Protein AF-X1E537-F1 (afdb_monomer_lite)

Structure (mmCIF, N/CA/C/O backbone):
data_AF-X1E537-F1
#
_entry.id   AF-X1E537-F1
#
loop_
_atom_site.group_PDB
_atom_site.id
_atom_site.type_symbol
_atom_site.label_atom_id
_atom_site.label_alt_id
_atom_site.label_comp_id
_atom_site.label_asym_id
_atom_site.label_entity_id
_atom_site.label_seq_id
_atom_site.pdbx_PDB_ins_code
_atom_site.Cartn_x
_atom_site.Cartn_y
_atom_site.Cartn_z
_atom_site.occupancy
_atom_site.B_iso_or_equiv
_atom_site.auth_seq_id
_atom_site.auth_comp_id
_atom_site.auth_asym_id
_atom_site.auth_atom_id
_atom_site.pdbx_PDB_model_num
ATOM 1 N N . LYS A 1 1 ? -12.340 -1.343 6.497 1.00 90.56 1 LYS A N 1
ATOM 2 C CA . LYS A 1 1 ? -13.445 -0.668 7.235 1.00 90.56 1 LYS A CA 1
ATOM 3 C C . LYS A 1 1 ? -12.888 0.013 8.484 1.00 90.56 1 LYS A C 1
ATOM 5 O O . LYS A 1 1 ? -11.947 -0.514 9.061 1.00 90.56 1 LYS A O 1
ATOM 10 N N . SER A 1 2 ? -13.436 1.156 8.912 1.00 93.81 2 SER A N 1
ATOM 11 C CA . SER A 1 2 ? -12.997 1.832 10.146 1.00 93.81 2 SER A CA 1
ATOM 12 C C . SER A 1 2 ? -14.113 1.924 11.180 1.00 93.81 2 SER A C 1
ATOM 14 O O . SER A 1 2 ? -15.242 2.242 10.816 1.00 93.81 2 SER A O 1
ATOM 16 N N . ARG A 1 3 ? -13.789 1.717 12.458 1.00 94.69 3 ARG A N 1
ATOM 17 C CA . ARG A 1 3 ? -14.717 1.896 13.586 1.00 94.69 3 ARG A CA 1
ATOM 18 C C . ARG A 1 3 ? -14.007 2.488 14.799 1.00 94.69 3 ARG A C 1
ATOM 20 O O . ARG A 1 3 ? -12.813 2.260 14.978 1.00 94.69 3 ARG A O 1
ATOM 27 N N . ILE A 1 4 ? -14.742 3.228 15.622 1.00 96.06 4 ILE A N 1
ATOM 28 C CA . ILE A 1 4 ? -14.251 3.749 16.903 1.00 96.06 4 ILE A CA 1
ATOM 29 C C . ILE A 1 4 ? -14.814 2.865 18.011 1.00 96.06 4 ILE A C 1
ATOM 31 O O . ILE A 1 4 ? -16.020 2.629 18.041 1.00 96.06 4 ILE A O 1
ATOM 35 N N . ILE A 1 5 ? -13.947 2.370 18.893 1.00 94.75 5 ILE A N 1
ATOM 36 C CA . ILE A 1 5 ? -14.330 1.521 20.026 1.00 94.75 5 ILE A CA 1
ATOM 37 C C . ILE A 1 5 ? -13.729 2.040 21.342 1.00 94.75 5 ILE A C 1
ATOM 39 O O . ILE A 1 5 ? -12.671 2.678 21.315 1.00 94.75 5 ILE A O 1
ATOM 43 N N . PRO A 1 6 ? -14.347 1.763 22.503 1.00 95.56 6 PRO A N 1
ATOM 44 C CA . PRO A 1 6 ? -13.736 2.024 23.802 1.00 95.56 6 PRO A CA 1
ATOM 45 C C . PRO A 1 6 ? -12.480 1.174 24.027 1.00 95.56 6 PRO A C 1
ATOM 47 O O . PRO A 1 6 ? -12.393 0.025 23.584 1.00 95.56 6 PRO A O 1
ATOM 50 N N . ARG A 1 7 ? -11.525 1.698 24.799 1.00 92.69 7 ARG A N 1
ATOM 51 C CA . ARG A 1 7 ? -10.285 0.982 25.147 1.00 92.69 7 ARG A CA 1
ATOM 52 C C . ARG A 1 7 ? -10.528 -0.375 25.801 1.00 92.69 7 ARG A C 1
ATOM 54 O O . ARG A 1 7 ? -9.836 -1.340 25.489 1.00 92.69 7 ARG A O 1
ATOM 61 N N . GLU A 1 8 ? -11.512 -0.463 26.687 1.00 91.56 8 GLU A N 1
ATOM 62 C CA . GLU A 1 8 ? -11.870 -1.711 27.369 1.00 91.56 8 GLU A CA 1
ATOM 63 C C . GLU A 1 8 ? -12.251 -2.819 26.377 1.00 91.56 8 GLU A C 1
ATOM 65 O O . GLU A 1 8 ? -11.873 -3.978 26.546 1.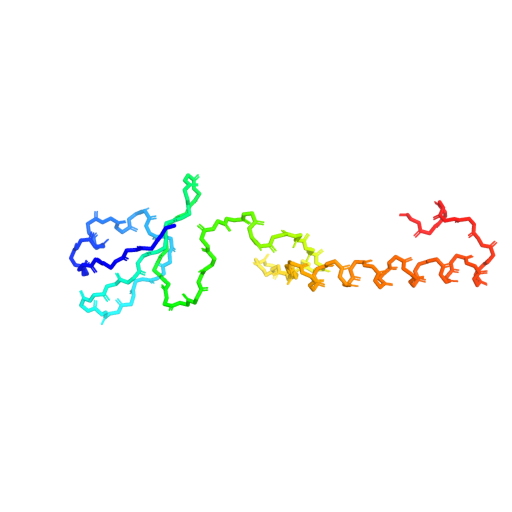00 91.56 8 GLU A O 1
ATOM 70 N N . GLU A 1 9 ? -12.941 -2.463 25.292 1.00 91.44 9 GLU A N 1
ATOM 71 C CA . GLU A 1 9 ? -13.299 -3.401 24.231 1.00 91.44 9 GLU A CA 1
ATOM 72 C C . GLU A 1 9 ? -12.079 -3.856 23.422 1.00 91.44 9 GLU A C 1
ATOM 74 O O . GLU A 1 9 ? -11.965 -5.041 23.094 1.00 91.44 9 GLU A O 1
ATOM 79 N N . ALA A 1 10 ? -11.137 -2.949 23.155 1.00 89.69 10 ALA A N 1
ATOM 80 C CA . ALA A 1 10 ? -9.880 -3.291 22.496 1.00 89.69 10 ALA A CA 1
ATOM 81 C C . ALA A 1 10 ? -9.027 -4.228 23.362 1.00 89.69 10 ALA A C 1
ATOM 83 O O . ALA A 1 10 ? -8.478 -5.205 22.855 1.00 89.69 10 ALA A O 1
ATOM 84 N N . ASN A 1 11 ? -8.982 -3.989 24.678 1.00 88.12 11 ASN A N 1
ATOM 85 C CA . ASN A 1 11 ? -8.251 -4.826 25.629 1.00 88.12 11 ASN A CA 1
ATOM 86 C C . ASN A 1 11 ? -8.776 -6.270 25.648 1.00 88.12 11 ASN A C 1
ATOM 88 O O . ASN A 1 11 ? -7.987 -7.210 25.707 1.00 88.12 11 ASN A O 1
ATOM 92 N N . ARG A 1 12 ? -10.093 -6.473 25.501 1.00 88.94 12 ARG A N 1
ATOM 93 C CA . ARG A 1 12 ? -10.686 -7.820 25.371 1.00 88.94 12 ARG A CA 1
ATOM 94 C C . ARG A 1 12 ? -10.233 -8.570 24.110 1.00 88.94 12 ARG A C 1
ATOM 96 O O . ARG A 1 12 ? -10.358 -9.788 24.056 1.00 88.94 12 ARG A O 1
ATOM 103 N N . ASN A 1 13 ? -9.697 -7.865 23.113 1.00 84.31 13 ASN A N 1
ATOM 104 C CA . ASN A 1 13 ? -9.273 -8.410 21.822 1.00 84.31 13 ASN A CA 1
ATOM 105 C C . ASN A 1 13 ? -7.773 -8.195 21.535 1.00 84.31 13 ASN A C 1
ATOM 107 O O . ASN A 1 13 ? -7.367 -8.238 20.373 1.00 84.31 13 ASN A O 1
ATOM 111 N N . LEU A 1 14 ? -6.942 -7.998 22.569 1.00 81.25 14 LEU A N 1
ATOM 112 C CA . LEU A 1 14 ? -5.498 -7.727 22.445 1.00 81.25 14 LEU A CA 1
ATOM 113 C C . LEU A 1 14 ? -4.766 -8.699 21.506 1.00 81.25 14 LEU A C 1
ATOM 115 O O . LEU A 1 14 ? -3.951 -8.264 20.705 1.00 81.25 14 LEU A O 1
ATOM 119 N N . GLY A 1 15 ? -5.095 -9.994 21.549 1.00 84.81 15 GLY A N 1
ATOM 120 C CA . GLY A 1 15 ? -4.453 -11.010 20.703 1.00 84.81 15 GLY A CA 1
ATOM 121 C C . GLY A 1 15 ? -4.767 -10.908 19.204 1.00 84.81 15 GLY A C 1
ATOM 122 O O . GLY A 1 15 ? -4.103 -11.561 18.407 1.00 84.81 15 GLY A O 1
ATOM 123 N N . LYS A 1 16 ? -5.769 -10.111 18.808 1.00 90.19 16 LYS A N 1
ATOM 124 C CA . LYS A 1 16 ? -6.157 -9.906 17.401 1.00 90.19 16 LYS A CA 1
ATOM 125 C C . LYS A 1 16 ? -5.635 -8.594 16.821 1.00 90.19 16 LYS A C 1
ATOM 127 O O . LYS A 1 16 ? -5.529 -8.479 15.606 1.00 90.19 16 LYS A O 1
ATOM 132 N N . ILE A 1 17 ? -5.353 -7.599 17.664 1.00 94.12 17 ILE A N 1
ATOM 133 C CA . ILE A 1 17 ? -4.892 -6.283 17.217 1.00 94.12 17 ILE A CA 1
ATOM 134 C C . ILE A 1 17 ? -3.370 -6.328 17.075 1.00 94.12 17 ILE A C 1
ATOM 136 O O . ILE A 1 17 ? -2.655 -6.452 18.065 1.00 94.12 17 ILE A O 1
ATOM 140 N N . ARG A 1 18 ? -2.862 -6.210 15.845 1.00 93.94 18 ARG A N 1
ATOM 141 C CA . ARG A 1 18 ? -1.425 -6.391 15.568 1.00 93.94 18 ARG A CA 1
ATOM 142 C C . ARG A 1 18 ? -0.564 -5.196 15.992 1.00 93.94 18 ARG A C 1
ATOM 144 O O . ARG A 1 18 ? 0.621 -5.337 16.277 1.00 93.94 18 ARG A O 1
ATOM 151 N N . SER A 1 19 ? -1.140 -3.999 15.986 1.00 92.69 19 SER A N 1
ATOM 152 C CA . SER A 1 19 ? -0.451 -2.746 16.316 1.00 92.69 19 SER A CA 1
ATOM 153 C C . SER A 1 19 ? -0.407 -2.476 17.822 1.00 92.69 19 SER A C 1
ATOM 155 O O . SER A 1 19 ? -1.293 -2.901 18.563 1.00 92.69 19 SER A O 1
ATOM 157 N N . LYS A 1 20 ? 0.526 -1.627 18.267 1.00 91.38 20 LYS A N 1
ATOM 158 C CA . LYS A 1 20 ? 0.517 -1.088 19.635 1.00 91.38 20 LYS A CA 1
ATOM 159 C C . LYS A 1 20 ? -0.779 -0.311 19.909 1.00 91.38 20 LYS A C 1
ATOM 161 O O . LYS A 1 20 ? -1.173 0.543 19.119 1.00 91.38 20 LYS A O 1
ATOM 166 N N . ILE A 1 21 ? -1.408 -0.574 21.053 1.00 91.25 21 ILE A N 1
ATOM 167 C CA . ILE A 1 21 ? -2.625 0.127 21.478 1.00 91.25 21 ILE A CA 1
ATOM 168 C C . ILE A 1 21 ? -2.239 1.401 22.259 1.00 91.25 21 ILE A C 1
ATOM 170 O O . ILE A 1 21 ? -1.614 1.284 23.318 1.00 91.25 21 ILE A O 1
ATOM 174 N N . PRO A 1 22 ? -2.587 2.613 21.782 1.00 91.56 22 PRO A N 1
ATOM 175 C CA . PRO A 1 22 ? -2.279 3.869 22.472 1.00 91.56 22 PRO A CA 1
ATOM 176 C C . PRO A 1 22 ? -3.129 4.044 23.737 1.00 91.56 22 PRO A C 1
ATOM 178 O O . PRO A 1 22 ? -4.190 3.434 23.857 1.00 91.56 22 PRO A O 1
ATOM 181 N N . ASN A 1 23 ? -2.675 4.866 24.688 1.00 92.62 23 ASN A N 1
ATOM 182 C CA . ASN A 1 23 ? -3.371 5.097 25.960 1.00 92.62 23 ASN A CA 1
ATOM 183 C C . ASN A 1 23 ? -4.485 6.151 25.838 1.00 92.62 23 ASN A C 1
ATOM 185 O O . ASN A 1 23 ? -4.452 7.172 26.513 1.00 92.62 23 ASN A O 1
ATOM 189 N N . GLU A 1 24 ? -5.455 5.887 24.968 1.00 93.62 24 GLU A N 1
ATOM 190 C CA . GLU A 1 24 ? -6.607 6.758 24.728 1.00 93.62 24 GLU A CA 1
ATOM 191 C C . GLU A 1 24 ? -7.906 6.057 25.147 1.00 93.62 24 GLU A C 1
ATOM 193 O O . GLU A 1 24 ? -7.992 4.829 25.026 1.00 93.62 24 GLU A O 1
ATOM 198 N N . PRO A 1 25 ? -8.929 6.794 25.620 1.00 93.81 25 PRO A N 1
ATOM 199 C CA . PRO A 1 25 ? -10.209 6.206 26.022 1.00 93.81 25 PRO A CA 1
ATOM 200 C C . PRO A 1 25 ? -10.986 5.633 24.830 1.00 93.81 25 PRO A C 1
ATOM 202 O O . PRO A 1 25 ? -11.679 4.622 24.965 1.00 93.81 25 PRO A O 1
ATOM 205 N N . GLN A 1 26 ? -10.841 6.256 23.658 1.00 95.50 26 GLN A N 1
ATOM 206 C CA . GLN A 1 26 ? -11.440 5.827 22.400 1.00 95.50 26 GLN A CA 1
ATOM 207 C C . GLN A 1 26 ? -10.354 5.523 21.374 1.00 95.50 26 GLN A C 1
ATOM 209 O O . GLN A 1 26 ? -9.392 6.271 21.215 1.00 95.50 26 GLN A O 1
ATOM 214 N N . LEU A 1 27 ? -10.524 4.414 20.662 1.00 95.19 27 LEU A N 1
ATOM 215 C CA . LEU A 1 27 ? -9.548 3.894 19.718 1.00 95.19 27 LEU A CA 1
ATOM 216 C C . LEU A 1 27 ? -10.184 3.742 18.347 1.00 95.19 27 LEU A C 1
ATOM 218 O O . LEU A 1 27 ? -11.251 3.145 18.210 1.00 95.19 27 LEU A O 1
ATOM 222 N N . ARG A 1 28 ? -9.495 4.234 17.318 1.00 96.12 28 ARG A N 1
ATOM 223 C CA . ARG A 1 28 ? -9.876 3.992 15.930 1.00 96.12 28 ARG A CA 1
ATOM 224 C C . ARG A 1 28 ? -9.213 2.715 15.431 1.00 96.12 28 ARG A C 1
ATOM 226 O O . ARG A 1 28 ? -7.991 2.650 15.302 1.00 96.12 28 ARG A O 1
ATOM 233 N N . LEU A 1 29 ? -10.039 1.717 15.136 1.00 95.69 29 LEU A N 1
ATOM 234 C CA . LEU A 1 29 ? -9.623 0.474 14.508 1.00 95.69 29 LEU A CA 1
ATOM 235 C C . LEU A 1 29 ? -9.858 0.518 13.005 1.00 95.69 29 LEU A C 1
ATOM 237 O O . LEU A 1 29 ? -10.927 0.927 12.541 1.00 95.69 29 LEU A O 1
ATOM 241 N N . ILE A 1 30 ? -8.868 0.029 12.271 1.00 96.44 30 ILE A N 1
ATOM 242 C CA . ILE A 1 30 ? -8.927 -0.260 10.849 1.00 96.44 30 ILE A CA 1
ATOM 243 C C . ILE A 1 30 ? -8.891 -1.774 10.693 1.00 96.44 30 ILE A C 1
ATOM 245 O O . ILE A 1 30 ? -7.948 -2.434 11.121 1.00 96.44 30 ILE A O 1
ATOM 249 N N . ASP A 1 31 ? -9.955 -2.295 10.101 1.00 95.19 31 ASP A N 1
ATOM 250 C CA . ASP A 1 31 ? -10.128 -3.700 9.762 1.00 95.19 31 ASP A CA 1
ATOM 251 C C . ASP A 1 31 ? -9.917 -3.863 8.255 1.00 95.19 31 ASP A C 1
ATOM 253 O O . ASP A 1 31 ? -10.669 -3.292 7.448 1.00 95.19 31 ASP A O 1
ATOM 257 N N . ILE A 1 32 ? -8.860 -4.583 7.889 1.00 94.94 32 ILE A N 1
ATOM 258 C CA . ILE A 1 32 ? -8.613 -5.057 6.534 1.00 94.94 32 ILE A CA 1
ATOM 259 C C . ILE A 1 32 ? -9.112 -6.497 6.488 1.00 94.94 32 ILE A C 1
ATOM 261 O O . ILE A 1 32 ? -8.515 -7.398 7.078 1.00 94.94 32 ILE A O 1
ATOM 265 N N . GLU A 1 33 ? -10.224 -6.685 5.787 1.00 92.62 33 GLU A N 1
ATOM 266 C CA . GLU A 1 33 ? -10.999 -7.920 5.800 1.00 92.62 33 GLU A CA 1
ATOM 267 C C . GLU A 1 33 ? -10.136 -9.158 5.516 1.00 92.62 33 GLU A C 1
ATOM 269 O O . GLU A 1 33 ? -9.390 -9.200 4.538 1.00 92.62 33 GLU A O 1
ATOM 274 N N . ASN A 1 34 ? -10.247 -10.160 6.395 1.00 90.31 34 ASN A N 1
ATOM 275 C CA . ASN A 1 34 ? -9.506 -11.427 6.347 1.00 90.31 34 ASN A CA 1
ATOM 276 C C . ASN A 1 34 ? -7.970 -11.293 6.348 1.00 90.31 34 ASN A C 1
ATOM 278 O O . ASN A 1 34 ? -7.280 -12.257 6.020 1.00 90.31 34 ASN A O 1
ATOM 282 N N . LEU A 1 35 ? -7.426 -10.131 6.728 1.00 93.44 35 LEU A N 1
ATOM 283 C CA . LEU A 1 35 ? -5.986 -9.873 6.687 1.00 93.44 35 LEU A CA 1
ATOM 284 C C . LEU A 1 35 ? -5.443 -9.246 7.972 1.00 93.44 35 LEU A C 1
ATOM 286 O O . LEU A 1 35 ? -4.423 -9.698 8.498 1.00 93.44 35 LEU A O 1
ATOM 290 N N . ASP A 1 36 ? -6.061 -8.166 8.451 1.00 94.44 36 ASP A N 1
ATOM 291 C CA . ASP A 1 36 ? -5.465 -7.349 9.503 1.00 94.44 36 ASP A CA 1
ATOM 292 C C . ASP A 1 36 ? -6.473 -6.563 10.336 1.00 94.44 36 ASP A C 1
ATOM 294 O O . ASP A 1 36 ? -7.474 -6.066 9.829 1.00 94.44 36 ASP A O 1
ATOM 298 N N . LEU A 1 37 ? -6.137 -6.360 11.608 1.00 95.25 37 LEU A N 1
ATOM 299 C CA . LEU A 1 37 ? -6.829 -5.454 12.507 1.00 95.25 37 LEU A CA 1
ATOM 300 C C . LEU A 1 37 ? -5.804 -4.596 13.255 1.00 95.25 37 LEU A C 1
ATOM 302 O O . LEU A 1 37 ? -5.000 -5.101 14.045 1.00 95.25 37 LEU A O 1
ATOM 306 N N . VAL A 1 38 ? -5.854 -3.281 13.039 1.00 95.88 38 VAL A N 1
ATOM 307 C CA . VAL A 1 38 ? -4.886 -2.330 13.607 1.00 95.88 38 VAL A CA 1
ATOM 308 C C . VAL A 1 38 ? -5.551 -1.098 14.204 1.00 95.88 38 VAL A C 1
ATOM 310 O O . VAL A 1 38 ? -6.552 -0.597 13.701 1.00 95.88 38 VAL A O 1
ATOM 313 N N . CYS A 1 39 ? -4.951 -0.564 15.262 1.00 95.69 39 CYS A N 1
ATOM 314 C CA . CYS A 1 39 ? -5.194 0.781 15.761 1.00 95.69 39 CYS A CA 1
ATOM 315 C C . CYS A 1 39 ? -4.439 1.777 14.875 1.00 95.69 39 CYS A C 1
ATOM 317 O O . CYS A 1 39 ? -3.209 1.824 14.908 1.00 95.69 39 CYS A O 1
ATOM 319 N N . CYS A 1 40 ? -5.159 2.588 14.100 1.00 95.31 40 CYS A N 1
ATOM 320 C CA . CYS A 1 40 ? -4.547 3.599 13.241 1.00 95.31 40 CYS A CA 1
ATOM 321 C C . CYS A 1 40 ? -5.404 4.869 13.165 1.00 95.31 40 CYS A C 1
ATOM 323 O O . CYS A 1 40 ? -6.613 4.819 12.931 1.00 95.31 40 CYS A O 1
ATOM 325 N N . GLY A 1 41 ? -4.753 6.021 13.347 1.00 94.00 41 GLY A N 1
ATOM 326 C CA . GLY A 1 41 ? -5.370 7.344 13.227 1.00 94.00 41 GLY A CA 1
ATOM 327 C C . GLY A 1 41 ? -5.291 7.957 11.824 1.00 94.00 41 GLY A C 1
ATOM 328 O O . GLY A 1 41 ? -5.945 8.965 11.582 1.00 94.00 41 GLY A O 1
ATOM 329 N N . GLY A 1 42 ? -4.526 7.365 10.902 1.00 94.44 42 GLY A N 1
ATOM 330 C CA . GLY A 1 42 ? -4.260 7.926 9.573 1.00 94.44 42 GLY A CA 1
ATOM 331 C C . GLY A 1 42 ? -5.434 7.843 8.594 1.00 94.44 42 GLY A C 1
ATOM 332 O O . GLY A 1 42 ? -6.452 7.196 8.847 1.00 94.44 42 GLY A O 1
ATOM 333 N N . THR A 1 43 ? -5.309 8.498 7.445 1.00 95.50 43 THR A N 1
ATOM 334 C CA . THR A 1 43 ? -6.302 8.400 6.366 1.00 95.50 43 THR A CA 1
ATOM 335 C C . THR A 1 43 ? -6.161 7.059 5.648 1.00 95.50 43 THR A C 1
ATOM 337 O O . THR A 1 43 ? -5.053 6.642 5.326 1.00 95.50 43 THR A O 1
ATOM 340 N N . HIS 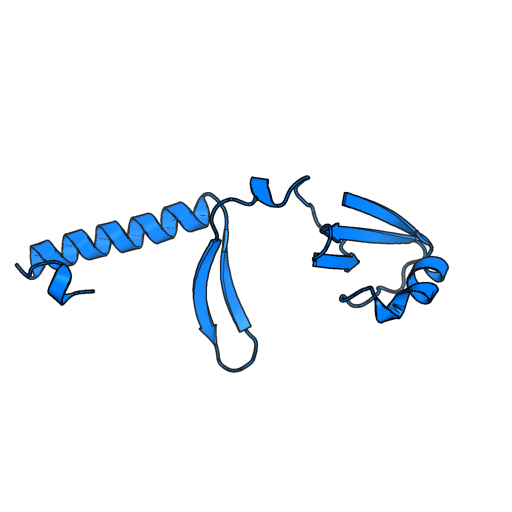A 1 44 ? -7.285 6.389 5.394 1.00 95.38 44 HIS A N 1
ATOM 341 C CA . HIS A 1 44 ? -7.330 5.117 4.675 1.00 95.38 44 HIS A CA 1
ATOM 342 C C . HIS A 1 44 ? -8.323 5.208 3.519 1.00 95.38 44 HIS A C 1
ATOM 344 O O . HIS A 1 44 ? -9.370 5.843 3.649 1.00 95.38 44 HIS A O 1
ATOM 350 N N . VAL A 1 45 ? -7.984 4.536 2.422 1.00 95.38 45 VAL A N 1
ATOM 351 C CA . VAL A 1 45 ? -8.907 4.221 1.326 1.00 95.38 45 VAL A CA 1
ATOM 352 C C . VAL A 1 45 ? -10.005 3.259 1.800 1.00 95.38 45 VAL A C 1
ATOM 354 O O . VAL A 1 45 ? -9.887 2.644 2.868 1.00 95.38 45 VAL A O 1
ATOM 357 N N . GLN A 1 46 ? -11.089 3.130 1.037 1.00 93.19 46 GLN A N 1
ATOM 358 C CA . GLN A 1 46 ? -12.212 2.261 1.400 1.00 93.19 46 GLN A CA 1
ATOM 359 C C . GLN A 1 46 ? -11.910 0.785 1.107 1.00 93.19 46 GLN A C 1
ATOM 361 O O . GLN A 1 46 ? -12.342 -0.093 1.859 1.00 93.19 46 GLN A O 1
ATOM 366 N N . SER A 1 47 ? -11.138 0.530 0.050 1.00 94.12 47 SER A N 1
ATOM 367 C CA . SER A 1 47 ? -10.787 -0.782 -0.490 1.00 94.12 47 SER A CA 1
ATOM 368 C C . SER A 1 47 ? -9.286 -0.891 -0.776 1.00 94.12 47 SER A C 1
ATOM 370 O O . SER A 1 47 ? -8.652 0.070 -1.205 1.00 94.12 47 SER A O 1
ATOM 372 N N . THR A 1 48 ? -8.705 -2.086 -0.617 1.00 94.38 48 THR A N 1
ATOM 373 C CA . THR A 1 48 ? -7.306 -2.351 -1.003 1.00 94.38 48 THR A CA 1
ATOM 374 C C . THR A 1 48 ? -7.068 -2.183 -2.504 1.00 94.38 48 THR A C 1
ATOM 376 O O . THR A 1 48 ? -5.951 -1.866 -2.905 1.00 94.38 48 THR A O 1
ATOM 379 N N . THR A 1 49 ? -8.106 -2.320 -3.334 1.00 95.44 49 THR A N 1
ATOM 380 C CA . THR A 1 49 ? -8.013 -2.111 -4.787 1.00 95.44 49 THR A CA 1
ATOM 381 C C . THR A 1 49 ? -7.669 -0.668 -5.159 1.00 95.44 49 THR A C 1
ATOM 383 O O . THR A 1 49 ? -7.049 -0.445 -6.193 1.00 95.44 49 THR A O 1
ATOM 386 N N . GLU A 1 50 ? -8.007 0.308 -4.312 1.00 97.00 50 GLU A N 1
ATOM 387 C CA . GLU A 1 50 ? -7.701 1.727 -4.545 1.00 97.00 50 GLU A CA 1
ATOM 388 C C . GLU A 1 50 ? -6.209 2.050 -4.378 1.00 97.00 50 GLU A C 1
ATOM 390 O O . GLU A 1 50 ? -5.742 3.069 -4.880 1.00 97.00 50 GLU A O 1
ATOM 395 N N . ILE A 1 51 ? -5.444 1.193 -3.688 1.00 97.00 51 ILE A N 1
ATOM 396 C CA . ILE A 1 51 ? -3.993 1.370 -3.520 1.00 97.00 51 ILE A CA 1
ATOM 397 C C . ILE A 1 51 ? -3.277 1.236 -4.873 1.00 97.00 51 ILE A C 1
ATOM 399 O O . ILE A 1 51 ? -2.296 1.937 -5.124 1.00 97.00 51 ILE A O 1
ATOM 403 N N . GLY A 1 52 ? -3.777 0.363 -5.753 1.00 97.06 52 GLY A N 1
ATOM 404 C CA . GLY A 1 52 ? -3.193 0.097 -7.065 1.00 97.06 52 GLY A CA 1
ATOM 405 C C . GLY A 1 52 ? -1.877 -0.682 -6.995 1.00 97.06 52 GLY A C 1
ATOM 406 O O . GLY A 1 52 ? -1.694 -1.552 -6.143 1.00 97.06 52 GLY A O 1
ATOM 407 N N . SER A 1 53 ? -0.969 -0.389 -7.927 1.00 97.88 53 SER A N 1
ATOM 408 C CA . SER A 1 53 ? 0.304 -1.102 -8.081 1.00 97.88 53 SER A CA 1
ATOM 409 C C . SER A 1 53 ? 1.191 -0.998 -6.842 1.00 97.88 53 SER A C 1
ATOM 411 O O . SER A 1 53 ? 1.241 0.046 -6.198 1.00 97.88 53 SER A O 1
ATOM 413 N N . LEU A 1 54 ? 1.942 -2.059 -6.550 1.00 97.62 54 LEU A N 1
ATOM 414 C CA . LEU A 1 54 ? 2.954 -2.116 -5.495 1.00 97.62 54 LEU A CA 1
ATOM 415 C C . LEU A 1 54 ? 4.314 -2.392 -6.139 1.00 97.62 54 LEU A C 1
ATOM 417 O O . LEU A 1 54 ? 4.462 -3.380 -6.851 1.00 97.62 54 LEU A O 1
ATOM 421 N N . PHE A 1 55 ? 5.302 -1.546 -5.861 1.00 97.75 55 PHE A N 1
ATOM 422 C CA . PHE A 1 55 ? 6.670 -1.709 -6.348 1.00 97.75 55 PHE A CA 1
ATOM 423 C C . PHE A 1 55 ? 7.636 -1.771 -5.165 1.00 97.75 55 PHE A C 1
ATOM 425 O O . PHE A 1 55 ? 7.800 -0.783 -4.448 1.00 97.75 55 PHE A O 1
ATOM 432 N N . ILE A 1 56 ? 8.250 -2.933 -4.940 1.00 97.75 56 ILE A N 1
ATOM 433 C CA . ILE A 1 56 ? 9.242 -3.155 -3.880 1.00 97.75 56 ILE A CA 1
ATOM 434 C C . ILE A 1 56 ? 10.628 -3.009 -4.498 1.00 97.75 56 ILE A C 1
ATOM 436 O O . ILE A 1 56 ? 10.945 -3.723 -5.443 1.00 97.75 56 ILE A O 1
ATOM 440 N N . PHE A 1 57 ? 11.450 -2.108 -3.961 1.00 95.81 57 PHE A N 1
ATOM 441 C CA . PHE A 1 57 ? 12.736 -1.759 -4.580 1.00 95.81 57 PHE A CA 1
ATOM 442 C C . PHE A 1 57 ? 13.954 -2.022 -3.695 1.00 95.81 57 PHE A C 1
ATOM 444 O O . PHE A 1 57 ? 15.078 -1.997 -4.184 1.00 95.81 57 PHE A O 1
ATOM 451 N N . GLU A 1 58 ? 13.767 -2.260 -2.395 1.00 97.00 58 GLU A N 1
ATOM 452 C CA . GLU A 1 58 ? 14.891 -2.506 -1.492 1.00 97.00 58 GLU A CA 1
ATOM 453 C C . GLU A 1 58 ? 14.489 -3.443 -0.351 1.00 97.00 58 GLU A C 1
ATOM 455 O O . GLU A 1 58 ? 13.508 -3.201 0.361 1.00 97.00 58 GLU A O 1
ATOM 460 N N . PHE A 1 59 ? 15.299 -4.484 -0.154 1.00 97.06 59 PHE A N 1
ATOM 461 C CA . PHE A 1 59 ? 15.282 -5.338 1.028 1.00 97.06 59 PHE A CA 1
ATOM 462 C C . PHE A 1 59 ? 16.529 -5.033 1.852 1.00 97.06 59 PHE A C 1
ATOM 464 O O . PHE A 1 59 ? 17.650 -5.297 1.414 1.00 97.06 59 PHE A O 1
ATOM 471 N N . LYS A 1 60 ? 16.347 -4.466 3.045 1.00 95.69 60 LYS A N 1
ATOM 472 C CA . LYS A 1 60 ? 17.456 -4.183 3.957 1.00 95.69 60 LYS A CA 1
ATOM 473 C C . LYS A 1 60 ? 17.636 -5.297 4.976 1.00 95.69 60 LYS A C 1
ATOM 475 O O . LYS A 1 60 ? 16.73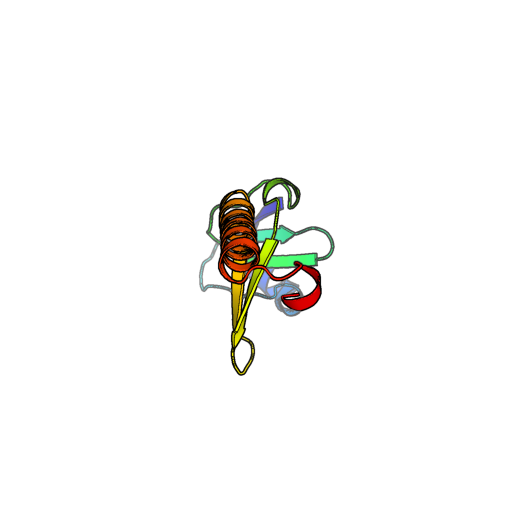5 -6.089 5.233 1.00 95.69 60 LYS A O 1
ATOM 480 N N . LYS A 1 61 ? 18.821 -5.339 5.593 1.00 93.88 61 LYS A N 1
ATOM 481 C CA . LYS A 1 61 ? 19.129 -6.299 6.660 1.00 93.88 61 LYS A CA 1
ATOM 482 C C . LYS A 1 61 ? 18.096 -6.193 7.790 1.00 93.88 61 LYS A C 1
ATOM 484 O O . LYS A 1 61 ? 17.840 -5.105 8.298 1.00 93.88 61 LYS A O 1
ATOM 489 N N . GLY A 1 62 ? 17.564 -7.336 8.219 1.00 93.31 62 GLY A N 1
ATOM 490 C CA . GLY A 1 62 ? 16.498 -7.408 9.218 1.00 93.31 62 GLY A CA 1
ATOM 491 C C . GLY A 1 62 ? 15.122 -7.451 8.556 1.00 93.31 62 GLY A C 1
ATOM 492 O O . GLY A 1 62 ? 14.924 -8.217 7.621 1.00 93.31 62 GLY A O 1
ATOM 493 N N . ASN A 1 63 ? 14.187 -6.636 9.054 1.00 93.25 63 ASN A N 1
ATOM 494 C CA . ASN A 1 63 ? 12.775 -6.655 8.647 1.00 93.25 63 ASN A CA 1
ATOM 495 C C . ASN A 1 63 ? 12.336 -5.362 7.924 1.00 93.25 63 ASN A C 1
ATOM 497 O O . ASN A 1 63 ? 11.147 -5.050 7.897 1.00 93.25 63 ASN A O 1
ATOM 501 N N . GLU A 1 64 ? 13.274 -4.572 7.388 1.00 96.88 64 GLU A N 1
ATOM 502 C CA . GLU A 1 64 ? 12.955 -3.339 6.653 1.00 96.88 64 GLU A CA 1
ATOM 503 C C . GLU A 1 64 ? 12.816 -3.627 5.151 1.00 96.88 64 GLU A C 1
ATOM 505 O O . GLU A 1 64 ? 13.754 -4.083 4.494 1.00 96.88 64 GLU A O 1
ATOM 510 N N . ILE A 1 65 ? 11.638 -3.312 4.611 1.00 97.62 65 ILE A N 1
ATOM 511 C CA . ILE A 1 65 ? 11.311 -3.382 3.184 1.00 97.62 65 ILE A CA 1
ATOM 512 C C . ILE A 1 65 ? 10.887 -1.986 2.740 1.00 97.62 65 ILE A C 1
ATOM 514 O O . ILE A 1 65 ? 10.060 -1.352 3.403 1.00 97.62 65 ILE A O 1
ATOM 518 N N . ARG A 1 66 ? 11.420 -1.509 1.612 1.00 97.62 66 ARG A N 1
ATOM 519 C CA . ARG A 1 66 ? 11.016 -0.227 1.024 1.00 97.62 66 ARG A CA 1
ATOM 520 C C . ARG A 1 66 ? 10.237 -0.431 -0.261 1.00 97.62 66 ARG A C 1
ATOM 522 O O . ARG A 1 66 ? 10.595 -1.253 -1.105 1.00 97.62 66 ARG A O 1
ATOM 529 N N . TYR A 1 67 ? 9.161 0.334 -0.392 1.00 98.25 67 TYR A N 1
ATOM 530 C CA . TYR A 1 67 ? 8.204 0.183 -1.474 1.00 98.25 67 TYR A CA 1
ATOM 531 C C . TYR A 1 67 ? 7.551 1.516 -1.856 1.00 98.25 67 TYR A C 1
AT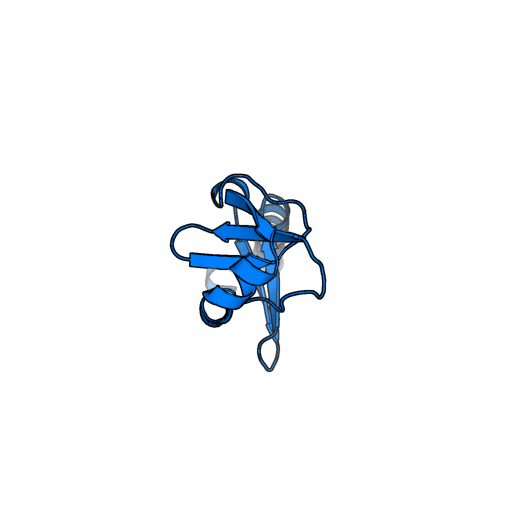OM 533 O O . TYR A 1 67 ? 7.518 2.467 -1.072 1.00 98.25 67 TYR A O 1
ATOM 541 N N . TYR A 1 68 ? 6.996 1.558 -3.064 1.00 98.31 68 TYR A N 1
ATOM 542 C CA . TYR A 1 68 ? 6.056 2.571 -3.534 1.00 98.31 68 TYR A CA 1
ATOM 543 C C . TYR A 1 68 ? 4.714 1.923 -3.866 1.00 98.31 68 TYR A C 1
ATOM 545 O O . TYR A 1 68 ? 4.650 0.730 -4.159 1.00 98.31 68 TYR A O 1
ATOM 553 N N . VAL A 1 69 ? 3.645 2.720 -3.841 1.00 98.38 69 VAL A N 1
ATOM 554 C CA . VAL A 1 69 ? 2.294 2.288 -4.226 1.00 98.38 69 VAL A CA 1
ATOM 555 C C . VAL A 1 69 ? 1.659 3.237 -5.245 1.00 98.38 69 VAL A C 1
ATOM 557 O O . VAL A 1 69 ? 2.117 4.373 -5.419 1.00 98.38 69 VAL A O 1
ATOM 560 N N . GLY A 1 70 ? 0.597 2.777 -5.903 1.00 98.12 70 GLY A N 1
ATOM 561 C CA . GLY A 1 70 ? -0.236 3.558 -6.813 1.00 98.12 70 GLY A CA 1
ATOM 562 C C . GLY A 1 70 ? 0.545 4.129 -7.993 1.00 98.12 70 GLY A C 1
ATOM 563 O O . GLY A 1 70 ? 1.474 3.508 -8.511 1.00 98.12 70 GLY A O 1
ATOM 564 N N . ASN A 1 71 ? 0.202 5.353 -8.399 1.00 97.94 71 ASN A N 1
ATOM 565 C CA . ASN A 1 71 ? 0.853 6.020 -9.531 1.00 97.94 71 ASN A CA 1
ATOM 566 C C . ASN A 1 71 ? 2.364 6.164 -9.340 1.00 97.94 71 ASN A C 1
ATOM 568 O O . ASN A 1 71 ? 3.107 6.046 -10.304 1.00 97.94 71 ASN A O 1
ATOM 572 N N . LYS A 1 72 ? 2.836 6.357 -8.102 1.00 98.06 72 LYS A N 1
ATOM 573 C CA . LYS A 1 72 ? 4.273 6.465 -7.832 1.00 98.06 72 LYS A CA 1
ATOM 574 C C . LYS A 1 72 ? 5.009 5.158 -8.125 1.00 98.06 72 LYS A C 1
ATOM 576 O O . LYS A 1 72 ? 6.116 5.209 -8.646 1.00 98.06 72 LYS A O 1
ATOM 581 N N . ALA A 1 73 ? 4.398 4.010 -7.821 1.00 98.38 73 ALA A N 1
ATOM 582 C CA . ALA A 1 73 ? 4.952 2.708 -8.186 1.00 98.38 73 ALA A CA 1
ATOM 583 C C . ALA A 1 73 ? 5.073 2.569 -9.708 1.00 98.38 73 ALA A C 1
ATOM 585 O O . ALA A 1 73 ? 6.145 2.244 -10.203 1.00 98.38 73 ALA A O 1
ATOM 586 N N . VAL A 1 74 ? 4.003 2.903 -10.439 1.00 98.06 74 VAL A N 1
ATOM 587 C CA . VAL A 1 74 ? 3.986 2.849 -11.910 1.00 98.06 74 VAL A CA 1
ATOM 588 C C . VAL A 1 74 ? 5.018 3.798 -12.518 1.00 98.06 74 VAL A C 1
ATOM 590 O O . VAL A 1 74 ? 5.746 3.403 -13.420 1.00 98.06 74 VAL A O 1
ATOM 593 N N . SER A 1 75 ? 5.118 5.034 -12.024 1.00 98.31 75 SER A N 1
ATOM 594 C CA . SER A 1 75 ? 6.082 6.012 -12.534 1.00 98.31 75 SER A CA 1
ATOM 595 C C . SER A 1 75 ? 7.523 5.548 -12.350 1.00 98.31 75 SER A C 1
ATOM 597 O O . SER A 1 75 ? 8.305 5.652 -13.286 1.00 98.31 75 SER A O 1
ATOM 599 N N . VAL A 1 76 ? 7.868 5.014 -11.173 1.00 97.81 76 VAL A N 1
ATOM 600 C CA . VAL A 1 76 ? 9.228 4.526 -10.902 1.00 97.81 76 VAL A CA 1
ATOM 601 C C . VAL A 1 76 ? 9.559 3.309 -11.764 1.00 97.81 76 VAL A C 1
ATOM 603 O O . VAL A 1 76 ? 10.617 3.288 -12.385 1.00 97.81 76 VAL A O 1
ATOM 606 N N . ASP A 1 77 ? 8.650 2.336 -11.855 1.00 96.94 77 ASP A N 1
ATOM 607 C CA . ASP A 1 77 ? 8.826 1.158 -12.713 1.00 96.94 77 ASP A CA 1
ATOM 608 C C . ASP A 1 77 ? 8.983 1.552 -14.194 1.00 96.94 77 ASP A C 1
ATOM 610 O O . ASP A 1 77 ? 9.869 1.070 -14.897 1.00 96.94 77 ASP A O 1
ATOM 614 N N . THR A 1 78 ? 8.189 2.525 -14.651 1.00 98.00 78 THR A N 1
ATOM 615 C CA . THR A 1 78 ? 8.284 3.066 -16.014 1.00 98.00 78 THR A CA 1
ATOM 616 C C . THR A 1 78 ? 9.637 3.727 -16.266 1.00 98.00 78 THR A C 1
ATOM 618 O O . THR A 1 78 ? 10.238 3.479 -17.308 1.00 98.00 78 THR A O 1
ATOM 621 N N . SER A 1 79 ? 10.139 4.538 -15.328 1.00 97.88 79 SER A N 1
ATOM 622 C CA . SER A 1 79 ? 11.463 5.159 -15.452 1.00 97.88 79 SER A CA 1
ATOM 623 C C . SER A 1 79 ? 12.567 4.112 -15.581 1.00 97.88 79 SER A C 1
ATOM 625 O O . SER A 1 79 ? 13.375 4.209 -16.495 1.00 97.88 79 SER A O 1
ATOM 627 N N . ILE A 1 80 ? 12.544 3.065 -14.750 1.00 95.94 80 ILE A N 1
ATOM 628 C CA . ILE A 1 80 ? 13.532 1.976 -14.811 1.00 95.94 80 ILE A CA 1
ATOM 629 C C . ILE A 1 80 ? 13.492 1.268 -16.170 1.00 95.94 80 ILE A C 1
ATOM 631 O O . ILE A 1 80 ? 14.537 1.008 -16.765 1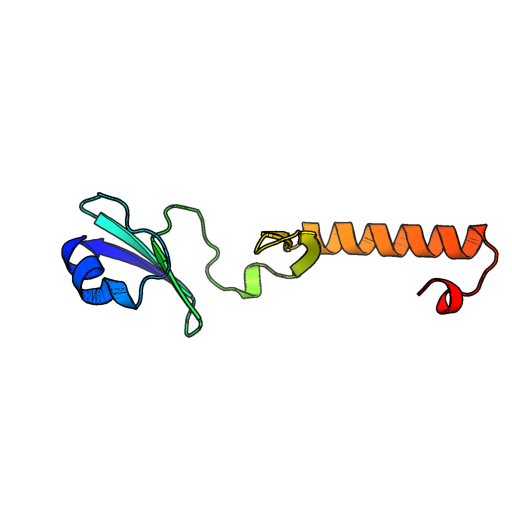.00 95.94 80 ILE A O 1
ATOM 635 N N . ASN A 1 81 ? 12.295 0.987 -16.689 1.00 95.12 81 ASN A N 1
ATOM 636 C CA . ASN A 1 81 ? 12.141 0.341 -17.991 1.00 95.12 81 ASN A CA 1
ATOM 637 C C . ASN A 1 81 ? 12.643 1.231 -19.143 1.00 95.12 81 ASN A C 1
ATOM 639 O O . ASN A 1 81 ? 13.281 0.729 -20.066 1.00 95.12 81 ASN A O 1
ATOM 643 N N . ILE A 1 82 ? 12.399 2.545 -19.089 1.00 97.25 82 ILE A N 1
ATOM 644 C CA . ILE A 1 82 ? 12.924 3.501 -20.078 1.00 97.25 82 ILE A CA 1
ATOM 645 C C . ILE A 1 82 ? 14.452 3.560 -20.011 1.00 97.25 82 ILE A C 1
ATOM 647 O O . ILE A 1 82 ? 15.104 3.443 -21.048 1.00 97.25 82 ILE A O 1
ATOM 651 N N . ASP A 1 83 ? 15.021 3.680 -18.812 1.00 95.62 83 ASP A N 1
ATOM 652 C CA . ASP A 1 83 ? 16.471 3.722 -18.613 1.00 95.62 83 ASP A CA 1
ATOM 653 C C . ASP A 1 83 ? 17.135 2.437 -19.134 1.00 95.62 83 ASP A C 1
ATOM 655 O O . ASP A 1 83 ? 18.183 2.485 -19.779 1.00 95.62 83 ASP A O 1
ATOM 659 N N . MET A 1 84 ? 16.489 1.281 -18.944 1.00 94.44 84 MET A N 1
ATOM 660 C CA . MET A 1 84 ? 16.959 0.006 -19.484 1.00 94.44 84 MET A CA 1
ATOM 661 C C . MET A 1 84 ? 16.938 -0.021 -21.017 1.00 94.44 84 MET A C 1
ATOM 663 O O . MET A 1 84 ? 17.896 -0.493 -21.626 1.00 94.44 84 MET A O 1
ATOM 667 N N . LEU A 1 85 ? 15.895 0.511 -21.660 1.00 94.75 85 LEU A N 1
ATOM 668 C CA . LEU A 1 85 ? 15.835 0.612 -23.124 1.00 94.75 85 LEU A CA 1
ATOM 669 C C . LEU A 1 85 ? 16.911 1.550 -23.687 1.00 94.75 85 LEU A C 1
ATOM 671 O O . LEU A 1 85 ? 17.508 1.246 -24.721 1.00 94.75 85 LEU A O 1
ATOM 675 N N . ILE A 1 86 ? 17.179 2.664 -23.002 1.00 95.81 86 ILE A N 1
ATOM 676 C CA . ILE A 1 86 ? 18.267 3.580 -23.360 1.00 95.81 86 ILE A CA 1
ATOM 677 C C . ILE A 1 86 ? 19.605 2.838 -23.279 1.00 95.81 86 ILE A C 1
ATOM 679 O O . ILE A 1 86 ? 20.361 2.840 -24.248 1.00 95.81 86 ILE A O 1
ATOM 683 N N . LEU A 1 87 ? 19.852 2.116 -22.183 1.00 94.56 87 LEU A N 1
ATOM 684 C CA . LEU A 1 87 ? 21.086 1.359 -21.974 1.00 94.56 87 LEU A CA 1
ATOM 685 C C . LEU A 1 87 ? 21.297 0.255 -23.026 1.00 94.56 87 LEU A C 1
ATOM 687 O O . LEU A 1 87 ? 22.398 0.101 -23.549 1.00 94.56 87 LEU A O 1
ATOM 691 N N . VAL A 1 88 ? 20.247 -0.500 -23.366 1.00 95.75 88 VAL A N 1
ATOM 692 C CA . VAL A 1 88 ? 20.243 -1.510 -24.447 1.00 95.75 88 VAL A CA 1
ATOM 693 C C . VAL A 1 88 ? 20.727 -0.896 -25.761 1.00 95.75 88 VAL A C 1
ATOM 695 O O . VAL A 1 88 ? 21.598 -1.456 -26.433 1.00 95.75 88 VAL A O 1
ATOM 698 N N . ASN A 1 89 ? 20.183 0.272 -26.106 1.00 94.81 89 ASN A N 1
ATOM 699 C CA . ASN A 1 89 ? 20.526 0.986 -27.327 1.00 94.81 89 ASN A CA 1
ATOM 700 C C . ASN A 1 89 ? 21.967 1.525 -27.295 1.00 94.81 89 ASN A C 1
ATOM 702 O O . ASN A 1 89 ? 22.701 1.358 -28.265 1.00 94.81 89 ASN A O 1
ATOM 706 N N . GLU A 1 90 ? 22.395 2.121 -26.180 1.00 96.38 90 GLU A N 1
ATOM 707 C CA . GLU A 1 90 ? 23.754 2.656 -26.017 1.00 96.38 90 GLU A CA 1
ATOM 708 C C . GLU A 1 90 ? 24.831 1.566 -26.054 1.00 96.38 90 GLU A C 1
ATOM 710 O O . GLU A 1 90 ? 25.900 1.763 -26.632 1.00 96.38 90 GLU A O 1
ATOM 715 N N . LEU A 1 91 ? 24.546 0.394 -25.485 1.00 95.62 91 LEU A N 1
ATOM 716 C CA . LEU A 1 91 ? 25.460 -0.748 -25.493 1.00 95.62 91 LEU A CA 1
ATOM 717 C C . LEU A 1 91 ? 25.392 -1.569 -26.789 1.00 95.62 91 LEU A C 1
ATOM 719 O O . LEU A 1 91 ? 26.152 -2.529 -26.929 1.00 95.62 91 LEU A O 1
ATOM 723 N N . ASN A 1 92 ? 24.485 -1.227 -27.715 1.00 94.69 92 ASN A N 1
ATOM 724 C CA . ASN A 1 92 ? 24.171 -2.007 -28.916 1.00 94.69 92 ASN A CA 1
ATOM 725 C C . ASN A 1 92 ? 24.021 -3.509 -28.604 1.00 94.69 92 ASN A C 1
ATOM 727 O O . ASN A 1 92 ? 24.540 -4.385 -29.304 1.00 94.69 92 ASN A O 1
ATOM 731 N N . SER A 1 93 ? 23.366 -3.802 -27.482 1.00 93.31 93 SER A N 1
ATOM 732 C CA . SER A 1 93 ? 23.218 -5.151 -26.957 1.00 93.31 93 SER A CA 1
ATOM 733 C C . SER A 1 93 ? 21.740 -5.499 -26.890 1.00 93.31 93 SER A C 1
ATOM 735 O O . SER A 1 93 ? 20.957 -4.673 -26.439 1.00 93.31 93 SER A O 1
ATOM 737 N N . PRO A 1 94 ? 21.337 -6.719 -27.273 1.00 91.50 94 PRO A N 1
ATOM 738 C CA . PRO A 1 94 ? 19.958 -7.162 -27.112 1.00 91.50 94 PRO A CA 1
ATOM 739 C C . PRO A 1 94 ? 19.543 -7.171 -25.627 1.00 91.50 94 PRO A C 1
ATOM 741 O O . PRO A 1 94 ? 20.371 -7.427 -24.745 1.00 91.50 94 PRO A O 1
ATOM 744 N N . ILE A 1 95 ? 18.265 -6.883 -25.355 1.00 90.56 95 ILE A N 1
ATOM 745 C CA . ILE A 1 95 ? 17.708 -6.710 -23.999 1.00 90.56 95 ILE A CA 1
ATOM 746 C C . ILE A 1 95 ? 17.839 -7.966 -23.136 1.00 90.56 95 ILE A C 1
ATOM 748 O O . ILE A 1 95 ? 18.035 -7.882 -21.928 1.00 90.56 95 ILE A O 1
ATOM 752 N N . GLU A 1 96 ? 17.820 -9.138 -23.762 1.00 91.69 96 GLU A N 1
ATOM 753 C CA . GLU A 1 96 ? 17.967 -10.441 -23.121 1.00 91.69 96 GLU A CA 1
ATOM 754 C C . GLU A 1 96 ? 19.331 -10.617 -22.445 1.00 91.69 96 GLU A C 1
ATOM 756 O O . GLU A 1 96 ? 19.472 -11.484 -21.591 1.00 91.69 96 GLU A O 1
ATOM 761 N N . LYS A 1 97 ? 20.338 -9.813 -22.815 1.00 89.00 97 LYS A N 1
ATOM 762 C CA . LYS A 1 97 ? 21.660 -9.824 -22.169 1.00 89.00 97 LYS A CA 1
ATOM 763 C C . LYS A 1 97 ? 21.758 -8.908 -20.947 1.00 89.00 97 LYS A C 1
ATOM 765 O O . LYS A 1 97 ? 22.755 -8.977 -20.236 1.00 89.00 97 LYS A O 1
ATOM 770 N N . LEU A 1 98 ? 20.779 -8.028 -20.742 1.00 80.50 98 LEU A N 1
ATOM 771 C CA . LEU A 1 98 ? 20.759 -7.016 -19.677 1.00 80.50 98 LEU A CA 1
ATOM 772 C C . LEU A 1 98 ? 19.713 -7.314 -18.594 1.00 80.50 98 LEU A C 1
ATOM 774 O O . LEU A 1 98 ? 19.633 -6.584 -17.607 1.00 80.50 98 LEU A O 1
ATOM 778 N N . ARG A 1 99 ? 18.929 -8.376 -18.787 1.00 70.56 99 ARG A N 1
ATOM 779 C CA . ARG A 1 99 ? 17.891 -8.857 -17.878 1.00 70.56 99 ARG A CA 1
ATOM 780 C C . ARG A 1 99 ? 18.366 -10.081 -17.107 1.00 70.56 99 ARG A C 1
ATOM 782 O O . ARG A 1 99 ? 17.943 -10.216 -15.940 1.00 70.56 99 ARG A O 1
#

pLDDT: mean 94.14, std 4.16, range [70.56, 98.38]

InterPro domains:
  IPR012947 Threonyl/alanyl tRNA synthetase, SAD [PF07973] (27-65)
  IPR018163 Threonyl/alanyl tRNA synthetase, class II-like, putative editing domain superfamily [SSF55186] (3-60)

Organism: NCBI:txid412755

Sequence (99 aa):
KSRIIPREEANRNLGKIRSKIPNEPQLRLIDIENLDLVCCGGTHVQSTTEIGSLFIFEFKKGNEIRYYVGNKAVSVDTSINIDMLILVNELNSPIEKLR

Secondary structure (DSSP, 8-state):
-EEEEEHHHHHTTTTT--SPPPS-SEEEEEEETTTEEEE--S---SSGGGG--EEEEEE-SSS-EEEEEHHHHHHHHHHHHHHHHHHHHHTT--GGGT-

Foldseek 3Di:
DKDKDAPVVCVVVVVQEPEDDDPDRIFI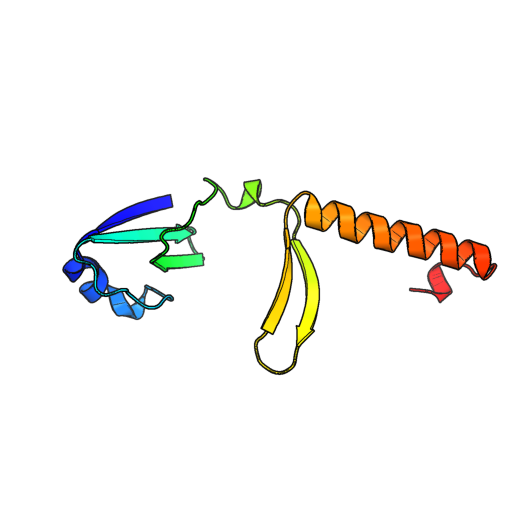WDDDPPPHIYGDPDDDDPHPVVQADKAWDDDDPDDDTDIDTDPVRVVVVVVVVVVLVVVCVVVVHDSVVVD

Radius of gyration: 20.74 Å; chains: 1; bounding box: 40×20×56 Å